Protein AF-A0A183C3D4-F1 (afdb_monomer_lite)

Radius of gyration: 20.74 Å; chains: 1; bounding box: 57×44×64 Å

Foldseek 3Di:
DPDDPDPPPDPDDDDPQADPLLVVQLVCCVPPVDNPSPDPVCVVRVVVVCVVVVVLVNVLVVLLVVVVVLLVVQCVVCVVVVHDSDLVSSLVSCDLVVLVRPLLSHPPVCCVPRVVVVSNDDPLVNVLSVVCVVPVPPPPRCCVSVVSVVVPDPDDDD

Structure (mmCIF, N/CA/C/O backbone):
data_AF-A0A183C3D4-F1
#
_entry.id   AF-A0A183C3D4-F1
#
loop_
_atom_site.group_PDB
_atom_site.id
_atom_site.type_symbol
_atom_site.label_atom_id
_atom_site.label_alt_id
_atom_site.label_comp_id
_atom_site.label_asym_id
_atom_site.label_entity_id
_atom_site.label_seq_id
_atom_site.pdbx_PDB_ins_code
_atom_site.Cartn_x
_atom_site.Cartn_y
_atom_site.Cartn_z
_atom_site.occupancy
_atom_site.B_iso_or_equiv
_atom_site.auth_seq_id
_atom_site.auth_comp_id
_atom_site.auth_asym_id
_atom_site.auth_atom_id
_atom_site.pdbx_PDB_model_num
ATOM 1 N N . PRO A 1 1 ? 35.280 -28.443 -41.610 1.00 42.38 1 PRO A N 1
ATOM 2 C CA . PRO A 1 1 ? 34.490 -27.202 -41.782 1.00 42.38 1 PRO A CA 1
ATOM 3 C C . PRO A 1 1 ? 34.167 -26.614 -40.407 1.00 42.38 1 PRO A C 1
ATOM 5 O O . PRO A 1 1 ? 33.288 -27.102 -39.710 1.00 42.38 1 PRO A O 1
ATOM 8 N N . SER A 1 2 ? 34.979 -25.654 -39.979 1.00 44.31 2 SER A N 1
ATOM 9 C CA . SER A 1 2 ? 34.728 -24.834 -38.797 1.00 44.31 2 SER A CA 1
ATOM 10 C C . SER A 1 2 ? 33.533 -23.926 -39.081 1.00 44.31 2 SER A C 1
ATOM 12 O O . SER A 1 2 ? 33.619 -23.079 -39.968 1.00 44.31 2 SER A O 1
ATOM 14 N N . GLU A 1 3 ? 32.420 -24.143 -38.380 1.00 57.53 3 GLU A N 1
ATOM 15 C CA . GLU A 1 3 ? 31.265 -23.245 -38.415 1.00 57.53 3 GLU A CA 1
ATOM 16 C C . GLU A 1 3 ? 31.690 -21.859 -37.917 1.00 57.53 3 GLU A C 1
ATOM 18 O O . GLU A 1 3 ? 32.128 -21.681 -36.780 1.00 57.53 3 GLU A O 1
ATOM 23 N N . GLU A 1 4 ? 31.609 -20.879 -38.807 1.00 61.03 4 GLU A N 1
ATOM 24 C CA . GLU A 1 4 ? 31.865 -19.479 -38.516 1.00 61.03 4 GLU A CA 1
ATOM 25 C C . GLU A 1 4 ? 30.663 -18.934 -37.732 1.00 61.03 4 GLU A C 1
ATOM 27 O O . GLU A 1 4 ? 29.549 -18.844 -38.253 1.00 61.03 4 GLU A O 1
ATOM 32 N N . ILE A 1 5 ? 30.861 -18.622 -36.448 1.00 64.38 5 ILE A N 1
ATOM 33 C CA . ILE A 1 5 ? 29.825 -18.004 -35.615 1.00 64.38 5 ILE A CA 1
ATOM 34 C C . ILE A 1 5 ? 29.594 -16.589 -36.142 1.00 64.38 5 ILE A C 1
ATOM 36 O O . ILE A 1 5 ? 30.341 -15.662 -35.829 1.00 64.38 5 ILE A O 1
ATOM 40 N N . VAL A 1 6 ? 28.555 -16.423 -36.958 1.00 65.94 6 VAL A N 1
ATOM 41 C CA . VAL A 1 6 ? 28.114 -15.109 -37.427 1.00 65.94 6 VAL A CA 1
ATOM 42 C C . VAL A 1 6 ? 27.619 -14.335 -36.201 1.00 65.94 6 VAL A C 1
ATOM 44 O O . VAL A 1 6 ? 26.669 -14.784 -35.552 1.00 65.94 6 VAL A O 1
ATOM 47 N N . PRO A 1 7 ? 28.240 -13.202 -35.824 1.00 63.19 7 PRO A N 1
ATOM 48 C CA . PRO A 1 7 ? 27.817 -12.458 -34.649 1.00 63.19 7 PRO A CA 1
ATOM 49 C C . PRO A 1 7 ? 26.383 -11.979 -34.866 1.00 63.19 7 PRO A C 1
ATOM 51 O O . PRO A 1 7 ? 26.098 -11.182 -35.763 1.00 63.19 7 PRO A O 1
ATOM 54 N N . MET A 1 8 ? 25.465 -12.497 -34.051 1.00 59.72 8 MET A N 1
ATOM 55 C CA . MET A 1 8 ? 24.06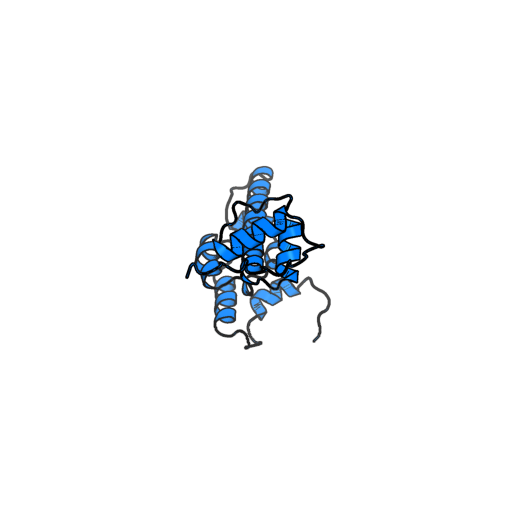1 -12.111 -34.077 1.00 59.72 8 MET A CA 1
ATOM 56 C C . MET A 1 8 ? 23.987 -10.618 -33.741 1.00 59.72 8 MET A C 1
ATOM 58 O O . MET A 1 8 ? 24.229 -10.211 -32.605 1.00 59.72 8 MET A O 1
ATOM 62 N N . LYS A 1 9 ? 23.725 -9.779 -34.748 1.00 64.56 9 LYS A N 1
ATOM 63 C CA . LYS A 1 9 ? 23.650 -8.325 -34.587 1.00 64.56 9 LYS A CA 1
ATOM 64 C C . LYS A 1 9 ? 22.406 -7.993 -33.768 1.00 64.56 9 LYS A C 1
ATOM 66 O O . LYS A 1 9 ? 21.305 -7.917 -34.306 1.00 64.56 9 LYS A 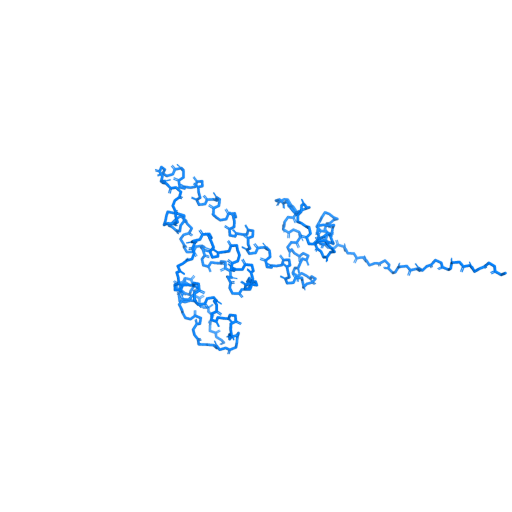O 1
ATOM 71 N N . VAL A 1 10 ? 22.580 -7.843 -32.458 1.00 69.25 10 VAL A N 1
ATOM 72 C CA . VAL A 1 10 ? 21.498 -7.465 -31.547 1.00 69.25 10 VAL A CA 1
ATOM 73 C C . VAL A 1 10 ? 21.068 -6.038 -31.907 1.00 69.25 10 VAL A C 1
ATOM 75 O O . VAL A 1 10 ? 21.913 -5.141 -31.890 1.00 69.25 10 VAL A O 1
ATOM 78 N N . PRO A 1 11 ? 19.802 -5.796 -32.288 1.00 72.75 11 PRO A N 1
ATOM 79 C CA . PRO A 1 11 ? 19.346 -4.447 -32.588 1.00 72.75 11 PRO A CA 1
ATOM 80 C C . PRO A 1 11 ? 19.442 -3.586 -31.323 1.00 72.75 11 PRO A C 1
ATOM 82 O O . PRO A 1 11 ? 18.851 -3.907 -30.292 1.00 72.75 11 PRO A O 1
ATOM 85 N N . GLU A 1 12 ? 20.204 -2.494 -31.396 1.00 70.69 12 GLU A N 1
ATOM 86 C CA . GLU A 1 12 ? 20.321 -1.535 -30.299 1.00 70.69 12 GLU A CA 1
ATOM 87 C C . GLU A 1 12 ? 18.985 -0.809 -30.095 1.00 70.69 12 GLU A C 1
ATOM 89 O O . GLU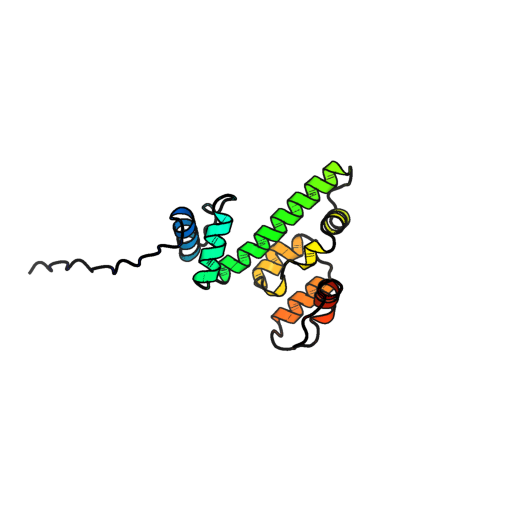 A 1 12 ? 18.586 0.050 -30.886 1.00 70.69 12 GLU A O 1
ATOM 94 N N . VAL A 1 13 ? 18.284 -1.144 -29.012 1.00 75.69 13 VAL A N 1
ATOM 95 C CA . VAL A 1 13 ? 17.066 -0.443 -28.598 1.00 75.69 13 VAL A CA 1
ATOM 96 C C . VAL A 1 13 ? 17.464 0.790 -27.793 1.00 75.69 13 VAL A C 1
ATOM 98 O O . VAL A 1 13 ? 17.931 0.690 -26.658 1.00 75.69 13 VAL A O 1
ATOM 101 N N . LYS A 1 14 ? 17.274 1.976 -28.377 1.00 72.56 14 LYS A N 1
ATOM 102 C CA . LYS A 1 14 ? 17.537 3.248 -27.696 1.00 72.56 14 LYS A CA 1
ATOM 103 C C . LYS A 1 14 ? 16.400 3.575 -26.733 1.00 72.56 14 LYS A C 1
ATOM 105 O O . LYS A 1 14 ? 15.246 3.678 -27.139 1.00 72.56 14 LYS A O 1
ATOM 110 N N . VAL A 1 15 ? 16.748 3.794 -25.468 1.00 70.25 15 VAL A N 1
ATOM 111 C CA . VAL A 1 15 ? 15.818 4.217 -24.414 1.00 70.25 15 VAL A CA 1
ATOM 112 C C . VAL A 1 15 ? 16.266 5.586 -23.883 1.00 70.25 15 VAL A C 1
ATOM 114 O O . VAL A 1 15 ? 16.968 5.647 -22.879 1.00 70.25 15 VAL A O 1
ATOM 117 N N . PRO A 1 16 ? 15.935 6.694 -24.572 1.00 70.69 16 PRO A N 1
ATOM 118 C CA . PRO A 1 16 ? 16.455 8.021 -24.224 1.00 70.69 16 PRO A CA 1
ATOM 119 C C . PRO A 1 16 ? 15.796 8.635 -22.979 1.00 70.69 16 PRO A C 1
ATOM 121 O O . PRO A 1 16 ? 16.398 9.474 -22.319 1.00 70.69 16 PRO A O 1
ATOM 124 N N . ASP A 1 17 ? 14.577 8.207 -22.638 1.00 71.25 17 ASP A N 1
ATOM 125 C CA . ASP A 1 17 ? 13.739 8.878 -21.632 1.00 71.25 17 ASP A CA 1
ATOM 126 C C . ASP A 1 17 ? 13.786 8.223 -20.241 1.00 71.25 17 ASP A C 1
ATOM 128 O O . ASP A 1 17 ? 12.978 8.555 -19.371 1.00 71.25 17 ASP A O 1
ATOM 132 N N . VAL A 1 18 ? 14.667 7.239 -20.033 1.00 75.25 18 VAL A N 1
ATOM 133 C CA . VAL A 1 18 ? 14.765 6.497 -18.768 1.00 75.25 18 VAL A CA 1
ATOM 134 C C . VAL A 1 18 ? 16.210 6.455 -18.305 1.00 75.25 18 VAL A C 1
ATOM 136 O O . VAL A 1 18 ? 17.087 5.964 -19.011 1.00 75.25 18 VAL A O 1
ATOM 139 N N . GLU A 1 19 ? 16.452 6.928 -17.083 1.00 80.94 19 GLU A N 1
ATOM 140 C CA . GLU A 1 19 ? 17.758 6.805 -16.441 1.00 80.94 19 GLU A CA 1
ATOM 141 C C . GLU A 1 19 ? 18.225 5.349 -16.363 1.00 80.94 19 GLU A C 1
ATOM 143 O O . GLU A 1 19 ? 17.448 4.428 -16.091 1.00 80.94 19 GLU A O 1
ATOM 148 N N . VAL A 1 20 ? 19.537 5.149 -16.495 1.00 81.25 20 VAL A N 1
ATOM 149 C CA . VAL A 1 20 ? 20.174 3.825 -16.451 1.00 81.25 20 VAL A CA 1
ATOM 150 C C . VAL A 1 20 ? 19.820 3.068 -15.168 1.00 81.25 20 VAL A C 1
ATOM 152 O O . VAL A 1 20 ? 19.568 1.866 -15.218 1.00 81.25 20 VAL A O 1
ATOM 155 N N . GLY A 1 21 ? 19.748 3.760 -14.025 1.00 78.81 21 GLY A N 1
ATOM 156 C CA . GLY A 1 21 ? 19.351 3.154 -12.751 1.00 78.81 21 GLY A CA 1
ATOM 157 C C . GLY A 1 21 ? 17.919 2.617 -12.773 1.00 78.81 21 GLY A C 1
ATOM 158 O O . GLY A 1 21 ? 17.673 1.498 -12.328 1.00 78.81 21 GLY A O 1
ATOM 159 N N . ALA A 1 22 ? 16.989 3.369 -13.364 1.00 79.94 22 ALA A N 1
ATOM 160 C CA . ALA A 1 22 ? 15.601 2.950 -13.488 1.00 79.94 22 ALA A CA 1
ATOM 161 C C . ALA A 1 22 ? 15.428 1.798 -14.486 1.00 79.94 22 ALA A C 1
ATOM 163 O O . ALA A 1 22 ? 14.681 0.858 -14.220 1.00 79.94 22 ALA A O 1
ATOM 164 N N . CYS A 1 23 ? 16.165 1.833 -15.599 1.00 82.25 23 CYS A N 1
ATOM 165 C CA . CYS A 1 23 ? 16.159 0.763 -16.593 1.00 82.25 23 CYS A CA 1
ATOM 166 C C . CYS A 1 23 ? 16.735 -0.546 -16.022 1.00 82.25 23 CYS A C 1
ATOM 168 O O . CYS A 1 23 ? 16.130 -1.604 -16.178 1.00 82.25 23 CYS A O 1
ATOM 170 N N . LYS A 1 24 ? 17.847 -0.478 -15.276 1.00 81.81 24 LYS A N 1
ATOM 171 C CA . LYS A 1 24 ? 18.435 -1.644 -14.593 1.00 81.81 24 LYS A CA 1
ATOM 172 C C . LYS A 1 24 ? 17.499 -2.236 -13.544 1.00 81.81 24 LYS A C 1
ATOM 174 O O . LYS A 1 24 ? 17.329 -3.448 -13.524 1.00 81.81 24 LYS A O 1
ATOM 179 N N . ALA A 1 25 ? 16.871 -1.402 -12.715 1.00 80.38 25 ALA A N 1
ATOM 180 C CA . ALA A 1 25 ? 15.903 -1.867 -11.722 1.00 80.38 25 ALA A CA 1
ATOM 181 C C . ALA A 1 25 ? 14.671 -2.507 -12.385 1.00 80.38 25 ALA A C 1
ATOM 183 O O . ALA A 1 25 ? 14.183 -3.536 -11.930 1.00 80.38 25 ALA A O 1
ATOM 184 N N . MET A 1 26 ? 14.199 -1.935 -13.496 1.00 81.25 26 MET A N 1
ATOM 185 C CA . MET A 1 26 ? 13.100 -2.495 -14.281 1.00 81.25 26 MET A CA 1
ATOM 186 C C . MET A 1 26 ? 13.469 -3.847 -14.905 1.00 81.25 26 MET A C 1
ATOM 188 O O . MET A 1 26 ? 12.674 -4.778 -14.833 1.00 81.25 26 MET A O 1
ATOM 192 N N . LEU A 1 27 ? 14.665 -3.981 -15.484 1.00 81.25 27 LEU A N 1
ATOM 193 C CA . LEU A 1 27 ? 15.145 -5.241 -16.057 1.00 81.25 27 LEU A CA 1
ATOM 194 C C . LEU A 1 27 ? 15.378 -6.305 -14.980 1.00 81.25 27 LEU A C 1
ATOM 196 O O . LEU A 1 27 ? 14.928 -7.433 -15.151 1.00 81.25 27 LEU A O 1
ATOM 200 N N . ALA A 1 28 ? 16.003 -5.948 -13.855 1.00 81.25 28 ALA A N 1
ATOM 201 C CA . ALA A 1 28 ? 16.138 -6.848 -12.710 1.00 81.25 28 ALA A CA 1
ATOM 202 C C . ALA A 1 28 ? 14.760 -7.346 -12.257 1.00 81.25 28 ALA A C 1
ATOM 204 O O . ALA A 1 28 ? 14.537 -8.543 -12.134 1.00 81.25 28 ALA A O 1
ATOM 205 N N . PHE A 1 29 ? 13.781 -6.450 -12.152 1.00 78.06 29 PHE A N 1
ATOM 206 C CA . PHE A 1 29 ? 12.426 -6.853 -11.819 1.00 78.06 29 PHE A CA 1
ATOM 207 C C . PHE A 1 29 ? 11.790 -7.791 -12.863 1.00 78.06 29 PHE A C 1
ATOM 209 O O . PHE A 1 29 ? 11.211 -8.807 -12.495 1.00 78.06 29 PHE A O 1
ATOM 216 N N . ILE A 1 30 ? 11.900 -7.487 -14.162 1.00 80.19 30 ILE A N 1
ATOM 217 C CA . ILE A 1 30 ? 11.306 -8.309 -15.235 1.00 80.19 30 ILE A CA 1
ATOM 218 C C . ILE A 1 30 ? 11.876 -9.733 -15.237 1.00 80.19 30 ILE A C 1
ATOM 220 O O . ILE A 1 30 ? 11.132 -10.684 -15.470 1.00 80.19 30 ILE A O 1
ATOM 224 N N . TYR A 1 31 ? 13.180 -9.877 -14.997 1.00 79.88 31 TYR A N 1
ATOM 225 C CA . TYR A 1 31 ? 13.870 -11.160 -15.132 1.00 79.88 31 TYR A CA 1
ATOM 226 C C . TYR A 1 31 ? 13.978 -11.949 -13.825 1.00 79.88 31 TYR A C 1
ATOM 228 O O . TYR A 1 31 ? 13.992 -13.178 -13.870 1.00 79.88 31 TYR A O 1
ATOM 236 N N . THR A 1 32 ? 14.066 -11.281 -12.675 1.00 78.75 32 THR A N 1
ATOM 237 C CA . THR A 1 32 ? 14.332 -11.937 -11.383 1.00 78.75 32 THR A CA 1
ATOM 238 C C . THR A 1 32 ? 13.334 -11.572 -10.285 1.00 78.75 32 THR A C 1
ATOM 240 O O . THR A 1 32 ? 13.515 -12.011 -9.152 1.00 78.75 32 THR A O 1
ATOM 243 N N . ASP A 1 33 ? 12.290 -10.785 -10.586 1.00 75.00 33 ASP A N 1
ATOM 244 C CA . ASP A 1 33 ? 11.363 -10.208 -9.595 1.00 75.00 33 ASP A CA 1
ATOM 245 C C . ASP A 1 33 ? 12.086 -9.440 -8.460 1.00 75.00 33 ASP A C 1
ATOM 247 O O . ASP A 1 33 ? 11.519 -9.201 -7.390 1.00 75.00 33 ASP A O 1
ATOM 251 N N . ASP A 1 34 ? 13.335 -9.019 -8.694 1.00 74.31 34 ASP A N 1
ATOM 252 C CA . ASP A 1 34 ? 14.159 -8.339 -7.698 1.00 74.31 34 ASP A CA 1
ATOM 253 C C . ASP A 1 34 ? 13.861 -6.835 -7.644 1.00 74.31 34 ASP A C 1
ATOM 255 O O . ASP A 1 34 ? 13.785 -6.138 -8.658 1.00 74.31 34 ASP A O 1
ATOM 259 N N . LEU A 1 35 ? 13.712 -6.335 -6.419 1.00 68.56 35 LEU A N 1
ATOM 260 C CA . LEU A 1 35 ? 13.408 -4.941 -6.098 1.00 68.56 35 LEU A CA 1
ATOM 261 C C . LEU A 1 35 ? 14.524 -4.260 -5.305 1.00 68.56 35 LEU A C 1
ATOM 263 O O . LEU A 1 35 ? 14.369 -3.099 -4.928 1.00 68.56 35 LEU A O 1
ATOM 267 N N . SER A 1 36 ? 15.645 -4.945 -5.066 1.00 72.69 36 SER A N 1
ATOM 268 C CA . SER A 1 36 ? 16.801 -4.403 -4.343 1.00 72.69 36 SER A CA 1
ATOM 269 C C . SER A 1 36 ? 17.359 -3.121 -4.981 1.00 72.69 36 SER A C 1
ATOM 271 O O . SER A 1 36 ? 17.834 -2.226 -4.284 1.00 72.69 36 SER A O 1
ATOM 273 N N . GLY A 1 37 ? 17.235 -2.996 -6.306 1.00 71.00 37 GLY A N 1
ATOM 274 C CA . GLY A 1 37 ? 17.645 -1.815 -7.064 1.00 71.00 37 GLY A CA 1
ATOM 275 C C . GLY A 1 37 ? 16.697 -0.616 -6.959 1.00 71.00 37 GLY A C 1
ATOM 276 O O . GLY A 1 37 ? 17.024 0.441 -7.497 1.00 71.00 37 GLY A O 1
ATOM 277 N N . LEU A 1 38 ? 15.535 -0.746 -6.308 1.00 74.75 38 LEU A N 1
ATOM 278 C CA . LEU A 1 38 ? 14.519 0.306 -6.219 1.00 74.75 38 LEU A CA 1
ATOM 279 C C . LEU A 1 38 ? 14.697 1.106 -4.921 1.00 74.75 38 LEU A C 1
ATOM 281 O O . LEU A 1 38 ? 14.598 0.572 -3.818 1.00 74.75 38 LEU A O 1
ATOM 285 N N . ASN A 1 39 ? 14.958 2.404 -5.048 1.00 76.00 39 ASN A N 1
ATOM 286 C CA . ASN A 1 39 ? 15.238 3.299 -3.927 1.00 76.00 39 ASN A CA 1
ATOM 287 C C . ASN A 1 39 ? 14.438 4.606 -4.043 1.00 76.00 39 ASN A C 1
ATOM 289 O O . ASN A 1 39 ? 13.713 4.828 -5.011 1.00 76.00 39 ASN A O 1
ATOM 293 N N . GLY A 1 40 ? 14.528 5.469 -3.026 1.00 70.62 40 GLY A N 1
ATOM 294 C CA . GLY A 1 40 ? 13.776 6.729 -2.993 1.00 70.62 40 GLY A CA 1
ATOM 295 C C . GLY A 1 40 ? 14.086 7.667 -4.164 1.00 70.62 40 GLY A C 1
ATOM 296 O O . GLY A 1 40 ? 13.180 8.353 -4.636 1.00 70.62 40 GLY A O 1
ATOM 297 N N . ASP A 1 41 ? 15.321 7.638 -4.662 1.00 76.12 41 ASP A N 1
ATOM 298 C CA . ASP A 1 41 ? 15.818 8.553 -5.689 1.00 76.12 41 ASP A CA 1
ATOM 299 C C . ASP A 1 41 ? 15.372 8.122 -7.092 1.00 76.12 41 ASP A C 1
ATOM 301 O O . ASP A 1 41 ? 14.946 8.946 -7.900 1.00 76.12 41 ASP A O 1
ATOM 305 N N . ASN A 1 42 ? 15.378 6.814 -7.372 1.00 79.19 42 ASN A N 1
ATOM 306 C CA . ASN A 1 42 ? 14.997 6.269 -8.675 1.00 79.19 42 ASN A CA 1
ATOM 307 C C . ASN A 1 42 ? 13.524 5.831 -8.766 1.00 79.19 42 ASN A C 1
ATOM 309 O O . ASN A 1 42 ? 13.037 5.583 -9.871 1.00 79.19 42 ASN A O 1
ATOM 313 N N . ALA A 1 43 ? 12.783 5.783 -7.651 1.00 75.19 43 ALA A N 1
ATOM 314 C CA . ALA A 1 43 ? 11.396 5.308 -7.619 1.00 75.19 43 ALA A CA 1
ATOM 315 C C . ALA A 1 43 ? 10.477 6.053 -8.600 1.00 75.19 43 ALA A C 1
ATOM 317 O O . ALA A 1 43 ? 9.601 5.441 -9.215 1.00 75.19 43 ALA A O 1
ATOM 318 N N . LYS A 1 44 ? 10.667 7.368 -8.771 1.00 75.56 44 LYS A N 1
ATOM 319 C CA . LYS A 1 44 ? 9.859 8.176 -9.698 1.00 75.56 44 LYS A CA 1
ATOM 320 C C . LYS A 1 44 ? 10.164 7.829 -11.160 1.00 75.56 44 LYS A C 1
ATOM 322 O O . LYS A 1 44 ? 9.229 7.654 -11.941 1.00 75.56 44 LYS A O 1
ATOM 327 N N . SER A 1 45 ? 11.444 7.679 -11.502 1.00 80.25 45 SER A N 1
ATOM 328 C CA . SER A 1 45 ? 11.914 7.306 -12.843 1.00 80.25 45 SER A CA 1
ATOM 329 C C . SER A 1 45 ? 11.506 5.872 -13.205 1.00 80.25 45 SER A C 1
ATOM 331 O O . SER A 1 45 ? 10.986 5.635 -14.296 1.00 80.25 45 SER A O 1
ATOM 333 N N . VAL A 1 46 ? 11.635 4.924 -12.267 1.00 79.94 46 VAL A N 1
ATOM 334 C CA . VAL A 1 46 ? 11.167 3.533 -12.427 1.00 79.94 46 VAL A CA 1
ATOM 335 C C . VAL A 1 46 ? 9.657 3.488 -12.632 1.00 79.94 46 VAL A C 1
ATOM 337 O O . VAL A 1 46 ? 9.175 2.757 -13.492 1.00 79.94 46 VAL A O 1
ATOM 340 N N . LEU A 1 47 ? 8.895 4.291 -11.884 1.00 72.38 47 LEU A N 1
ATOM 341 C CA . LEU A 1 47 ? 7.443 4.332 -12.026 1.00 72.38 47 LEU A CA 1
ATOM 342 C C . LEU A 1 47 ? 7.004 4.916 -13.374 1.00 72.38 47 LEU A C 1
ATOM 344 O O . LEU A 1 47 ? 6.069 4.400 -13.988 1.00 72.38 47 LEU A O 1
ATOM 348 N N . TYR A 1 48 ? 7.675 5.974 -13.836 1.00 79.62 48 TYR A N 1
ATOM 349 C CA . TYR A 1 48 ? 7.434 6.539 -15.161 1.00 79.62 48 TYR A CA 1
ATOM 350 C C . TYR A 1 48 ? 7.688 5.494 -16.252 1.00 79.62 48 TYR A C 1
ATOM 352 O O . TYR A 1 48 ? 6.821 5.274 -17.099 1.00 79.62 48 TYR A O 1
ATOM 360 N N . ALA A 1 49 ? 8.824 4.795 -16.180 1.00 78.25 49 ALA A N 1
ATOM 361 C CA . ALA A 1 49 ? 9.162 3.726 -17.111 1.00 78.25 49 ALA A CA 1
ATOM 362 C C . ALA A 1 49 ? 8.133 2.587 -17.052 1.00 78.25 49 ALA A C 1
ATOM 364 O O . ALA A 1 49 ? 7.580 2.213 -18.079 1.00 78.25 49 ALA A O 1
ATOM 365 N N . ALA A 1 50 ? 7.785 2.097 -15.862 1.00 77.44 50 ALA A N 1
ATOM 366 C CA . ALA A 1 50 ? 6.797 1.033 -15.699 1.00 77.44 50 ALA A CA 1
ATOM 367 C C . ALA A 1 50 ? 5.438 1.374 -16.324 1.00 77.44 50 ALA A C 1
ATOM 369 O O . ALA A 1 50 ? 4.812 0.515 -16.940 1.00 77.44 50 ALA A O 1
ATOM 370 N N . ASN A 1 51 ? 4.993 2.626 -16.196 1.00 74.44 51 ASN A N 1
ATOM 371 C CA . ASN A 1 51 ? 3.763 3.086 -16.831 1.00 74.44 51 ASN A CA 1
ATOM 372 C C . ASN A 1 51 ? 3.919 3.215 -18.356 1.00 74.44 51 ASN A C 1
ATOM 374 O O . ASN A 1 51 ? 3.031 2.807 -19.097 1.00 74.44 51 ASN A O 1
ATOM 378 N N . LYS A 1 52 ? 5.054 3.745 -18.829 1.00 81.12 52 LYS A N 1
ATOM 379 C CA . LYS A 1 52 ? 5.352 3.915 -20.260 1.00 81.12 52 LYS A CA 1
ATOM 380 C C . LYS A 1 52 ? 5.472 2.581 -21.002 1.00 81.12 52 LYS A C 1
ATOM 382 O O . LYS A 1 52 ? 4.990 2.466 -22.122 1.00 81.12 52 LYS A O 1
ATOM 387 N N . TYR A 1 53 ? 6.076 1.580 -20.368 1.00 77.81 53 TYR A N 1
ATOM 388 C CA . TYR A 1 53 ? 6.283 0.237 -20.919 1.00 77.81 53 TYR A CA 1
ATOM 389 C C . TYR A 1 53 ? 5.184 -0.756 -20.524 1.00 77.81 53 TYR A C 1
ATOM 391 O O . TYR A 1 53 ? 5.332 -1.951 -20.758 1.00 77.81 53 TYR A O 1
ATOM 399 N N . ASN A 1 54 ? 4.085 -0.264 -19.939 1.00 70.75 54 ASN A N 1
ATOM 400 C CA . ASN A 1 54 ? 2.915 -1.047 -19.555 1.00 70.75 54 ASN A CA 1
ATOM 401 C C . ASN A 1 54 ? 3.274 -2.321 -18.767 1.00 70.75 54 ASN A C 1
ATOM 403 O O . ASN A 1 54 ? 2.902 -3.430 -19.142 1.00 70.75 54 ASN A O 1
ATOM 407 N N . LEU A 1 55 ? 4.028 -2.153 -17.676 1.00 75.19 55 LEU A N 1
ATOM 408 C CA . LEU A 1 55 ? 4.439 -3.227 -16.771 1.00 75.19 55 LEU A CA 1
ATOM 409 C C . LEU A 1 55 ? 3.486 -3.281 -15.561 1.00 75.19 55 LEU A C 1
ATOM 411 O O . LEU A 1 55 ? 3.805 -2.731 -14.498 1.00 75.19 55 LEU A O 1
ATOM 415 N N . PRO A 1 56 ? 2.312 -3.940 -15.668 1.00 66.50 56 PRO A N 1
ATOM 416 C CA . PRO A 1 56 ? 1.293 -3.924 -14.620 1.00 66.50 56 PRO A CA 1
ATOM 417 C C . PRO A 1 56 ? 1.810 -4.512 -13.307 1.00 66.50 56 PRO A C 1
ATOM 419 O O . PRO A 1 56 ? 1.486 -4.005 -12.237 1.00 66.50 56 PRO A O 1
ATOM 422 N N . LYS A 1 57 ? 2.681 -5.527 -13.371 1.00 66.62 57 LYS A N 1
ATOM 423 C CA . LYS A 1 57 ? 3.273 -6.169 -12.188 1.00 66.62 57 LYS A CA 1
ATOM 424 C C . LYS A 1 57 ? 4.121 -5.186 -11.360 1.00 66.62 57 LYS A C 1
ATOM 426 O O . LYS A 1 57 ? 4.049 -5.186 -10.134 1.00 66.62 57 LYS A O 1
ATOM 431 N N . LEU A 1 58 ? 4.830 -4.271 -12.023 1.00 66.88 58 LEU A N 1
ATOM 432 C CA . LEU A 1 58 ? 5.611 -3.201 -11.388 1.00 66.88 58 LEU A CA 1
ATOM 433 C C . LEU A 1 58 ? 4.699 -2.091 -10.828 1.00 66.88 58 LEU A C 1
ATOM 435 O O . LEU A 1 58 ? 4.943 -1.553 -9.746 1.00 66.88 58 LEU A O 1
ATOM 439 N N . ALA A 1 59 ? 3.587 -1.799 -11.512 1.00 64.62 59 ALA A N 1
ATOM 440 C CA . ALA A 1 59 ? 2.565 -0.875 -11.017 1.00 64.62 59 ALA A CA 1
ATOM 441 C C . ALA A 1 59 ? 1.850 -1.400 -9.755 1.00 64.62 59 ALA A C 1
ATOM 443 O O . ALA A 1 59 ? 1.534 -0.619 -8.857 1.00 64.62 59 ALA A O 1
ATOM 444 N N . CYS A 1 60 ? 1.647 -2.714 -9.641 1.00 63.59 60 CYS A N 1
ATOM 445 C CA . CYS A 1 60 ? 1.060 -3.354 -8.460 1.00 63.59 60 CYS A CA 1
ATOM 446 C C . CYS A 1 60 ? 1.944 -3.184 -7.215 1.00 63.59 60 CYS A C 1
ATOM 448 O O . CYS A 1 60 ? 1.465 -2.809 -6.142 1.00 63.59 60 CYS A O 1
ATOM 450 N N . LEU A 1 61 ? 3.256 -3.368 -7.373 1.00 65.00 61 LEU A N 1
ATOM 451 C CA . LEU A 1 61 ? 4.234 -3.175 -6.300 1.00 65.00 61 LEU A CA 1
ATOM 452 C C . LEU A 1 61 ? 4.297 -1.730 -5.807 1.00 65.00 61 LEU A C 1
ATOM 454 O O . LEU A 1 61 ? 4.475 -1.500 -4.611 1.00 65.00 61 LEU A O 1
ATOM 458 N N . ASN A 1 62 ? 4.060 -0.756 -6.688 1.00 69.88 62 ASN A N 1
ATOM 459 C CA . ASN A 1 62 ? 3.941 0.644 -6.288 1.00 69.88 62 ASN A CA 1
ATOM 460 C C . ASN A 1 62 ? 2.807 0.854 -5.269 1.00 69.88 62 ASN A C 1
ATOM 462 O O . ASN A 1 62 ? 2.967 1.622 -4.322 1.00 69.88 62 ASN A O 1
ATOM 466 N N . PHE A 1 63 ? 1.666 0.174 -5.412 1.00 71.50 63 PHE A N 1
ATOM 467 C CA . PHE A 1 63 ? 0.569 0.307 -4.446 1.00 71.50 63 PHE A CA 1
ATOM 468 C C . PHE A 1 63 ? 0.915 -0.296 -3.083 1.00 71.50 63 PHE A C 1
ATOM 470 O O . PHE A 1 63 ? 0.617 0.314 -2.055 1.00 71.50 63 PHE A O 1
ATOM 477 N N . ILE A 1 64 ? 1.594 -1.444 -3.071 1.00 75.44 64 ILE A N 1
ATOM 478 C CA . ILE A 1 64 ? 2.052 -2.097 -1.837 1.00 75.44 64 ILE A CA 1
ATOM 479 C C . ILE A 1 64 ? 3.091 -1.215 -1.135 1.00 75.44 64 ILE A C 1
ATOM 481 O O . ILE A 1 64 ? 2.969 -0.936 0.056 1.00 75.44 64 ILE A O 1
ATOM 485 N N . TRP A 1 65 ? 4.065 -0.693 -1.881 1.00 75.19 65 TRP A N 1
ATOM 486 C CA . TRP A 1 65 ? 5.077 0.230 -1.366 1.00 75.19 65 TRP A CA 1
ATOM 487 C C . TRP A 1 65 ? 4.467 1.528 -0.822 1.00 75.19 65 TRP A C 1
ATOM 489 O O . TRP A 1 65 ? 4.836 1.990 0.261 1.00 75.19 65 TRP A O 1
ATOM 499 N N . LYS A 1 66 ? 3.488 2.103 -1.532 1.00 77.19 66 LYS A N 1
ATOM 500 C CA . LYS A 1 66 ? 2.725 3.269 -1.063 1.00 77.19 66 LYS A CA 1
ATOM 501 C C . LYS A 1 66 ? 2.027 2.985 0.260 1.00 77.19 66 LYS A C 1
ATOM 503 O O . LYS A 1 66 ? 2.112 3.821 1.157 1.00 77.19 66 LYS A O 1
ATOM 508 N N . LEU A 1 67 ? 1.385 1.823 0.406 1.00 81.62 67 LEU A N 1
ATOM 509 C CA . LEU A 1 67 ? 0.751 1.450 1.668 1.00 81.62 67 LEU A CA 1
ATOM 510 C C . LEU A 1 67 ? 1.785 1.307 2.790 1.00 81.62 67 LEU A C 1
ATOM 512 O O . LEU A 1 67 ? 1.589 1.881 3.857 1.00 81.62 67 LEU A O 1
ATOM 516 N N . SER A 1 68 ? 2.890 0.599 2.556 1.00 82.81 68 SER A N 1
ATOM 517 C CA . SER A 1 68 ? 3.948 0.416 3.558 1.00 82.81 68 SER A CA 1
ATOM 518 C C . SER A 1 68 ? 4.536 1.750 4.027 1.00 82.81 68 SER A C 1
ATOM 520 O O . SER A 1 68 ? 4.702 1.971 5.227 1.00 82.81 68 SER A O 1
ATOM 522 N N . ASN A 1 69 ? 4.780 2.685 3.106 1.00 82.31 69 ASN A N 1
ATOM 523 C CA . ASN A 1 69 ? 5.236 4.031 3.455 1.00 82.31 69 ASN A CA 1
ATOM 524 C C . ASN A 1 69 ? 4.190 4.827 4.228 1.00 82.31 69 ASN A C 1
ATOM 526 O O . ASN A 1 69 ? 4.534 5.493 5.204 1.00 82.31 69 ASN A O 1
ATOM 530 N N . ALA A 1 70 ? 2.926 4.742 3.815 1.00 83.44 70 ALA A N 1
ATOM 531 C CA . ALA A 1 70 ? 1.824 5.391 4.507 1.00 83.44 70 ALA A CA 1
ATOM 532 C C . ALA A 1 70 ? 1.698 4.860 5.945 1.00 83.44 70 ALA A C 1
ATOM 534 O O . ALA A 1 70 ? 1.608 5.646 6.886 1.00 83.44 70 ALA A O 1
ATOM 535 N N . LEU A 1 71 ? 1.778 3.540 6.139 1.00 85.06 71 LEU A N 1
ATOM 536 C CA . LEU A 1 71 ? 1.769 2.909 7.460 1.00 85.06 71 LEU A CA 1
ATOM 537 C C . LEU A 1 71 ? 2.956 3.357 8.318 1.00 85.06 71 LEU A C 1
ATOM 539 O O . LEU A 1 71 ? 2.752 3.713 9.476 1.00 85.06 71 LEU A O 1
ATOM 543 N N . ARG A 1 72 ? 4.165 3.424 7.747 1.00 86.62 72 ARG A N 1
ATOM 544 C CA . ARG A 1 72 ? 5.362 3.914 8.450 1.00 86.62 72 ARG A CA 1
ATOM 545 C C . ARG A 1 72 ? 5.221 5.377 8.878 1.00 86.62 72 ARG A C 1
ATOM 547 O O . ARG A 1 72 ? 5.548 5.718 10.011 1.00 86.62 72 ARG A O 1
ATOM 554 N N . TRP A 1 73 ? 4.699 6.235 8.002 1.00 88.19 73 TRP A N 1
ATOM 555 C CA . TRP A 1 73 ? 4.396 7.627 8.344 1.00 88.19 73 TRP A CA 1
ATOM 556 C C . TRP A 1 73 ? 3.331 7.720 9.444 1.00 88.19 73 TRP A C 1
ATOM 558 O O . TRP A 1 73 ? 3.473 8.506 10.379 1.00 88.19 73 TRP A O 1
ATOM 568 N N . ALA A 1 74 ? 2.291 6.886 9.373 1.00 86.94 74 ALA A N 1
ATOM 569 C CA . ALA A 1 74 ? 1.236 6.846 10.376 1.00 86.94 74 ALA A CA 1
ATOM 570 C C . ALA A 1 74 ? 1.762 6.383 11.741 1.00 86.94 74 ALA A C 1
ATOM 572 O O . ALA A 1 74 ? 1.368 6.944 12.762 1.00 86.94 74 ALA A O 1
ATOM 573 N N . ASP A 1 75 ? 2.670 5.406 11.770 1.00 87.25 75 ASP A N 1
ATOM 574 C CA . ASP A 1 75 ? 3.351 4.949 12.984 1.00 87.25 75 ASP A CA 1
ATOM 575 C C . ASP A 1 75 ? 4.209 6.052 13.609 1.00 87.25 75 ASP A C 1
ATOM 577 O O . ASP A 1 75 ? 4.137 6.277 14.821 1.00 87.25 75 ASP A O 1
ATOM 581 N N . GLU A 1 76 ? 4.963 6.782 12.788 1.00 87.38 76 GLU A N 1
ATOM 582 C CA . GLU A 1 76 ? 5.768 7.914 13.246 1.00 87.38 76 GLU A CA 1
ATOM 583 C C . GLU A 1 76 ? 4.885 9.045 13.787 1.00 87.38 76 GLU A C 1
ATOM 585 O O . GLU A 1 76 ? 5.143 9.583 14.865 1.00 87.38 76 GLU A O 1
ATOM 590 N N . LYS A 1 77 ? 3.774 9.355 13.109 1.00 86.44 77 LYS A N 1
ATOM 591 C CA . LYS A 1 77 ? 2.793 10.326 13.606 1.00 86.44 77 LYS A CA 1
ATOM 592 C C . LYS A 1 77 ? 2.099 9.873 14.885 1.00 86.44 77 LYS A C 1
ATOM 594 O O . LYS A 1 77 ? 1.853 10.701 15.759 1.00 86.44 77 LYS A O 1
ATOM 599 N N . CYS A 1 78 ? 1.825 8.578 15.044 1.00 89.19 78 CYS A N 1
ATOM 600 C CA . CYS A 1 78 ? 1.319 8.041 16.308 1.00 89.19 78 CYS A CA 1
ATOM 601 C C . CYS A 1 78 ? 2.329 8.264 17.439 1.00 89.19 78 CYS A C 1
ATOM 603 O O . CYS A 1 78 ? 1.929 8.728 18.505 1.00 89.19 78 CYS A O 1
ATOM 605 N N . ARG A 1 79 ? 3.622 8.008 17.189 1.00 90.31 79 ARG A N 1
ATOM 606 C CA . ARG A 1 79 ? 4.705 8.247 18.154 1.00 90.31 79 ARG A CA 1
ATOM 607 C C . ARG A 1 79 ? 4.792 9.721 18.554 1.00 90.31 79 ARG A C 1
ATOM 609 O O . ARG A 1 79 ? 4.818 10.012 19.744 1.00 90.31 79 ARG A O 1
ATOM 616 N N . GLN A 1 80 ? 4.765 10.629 17.578 1.00 89.50 80 GLN A N 1
ATOM 617 C CA . GLN A 1 80 ? 4.781 12.080 17.817 1.00 89.50 80 GLN A CA 1
ATOM 618 C C . GLN A 1 80 ? 3.578 12.548 18.645 1.00 89.50 80 GLN A C 1
ATOM 620 O O . GLN A 1 80 ? 3.715 13.416 19.497 1.00 89.50 80 GLN A O 1
ATOM 625 N N . ASN A 1 81 ? 2.414 11.931 18.440 1.00 87.06 81 ASN A N 1
ATOM 626 C CA . ASN A 1 81 ? 1.185 12.260 19.158 1.00 87.06 81 ASN A CA 1
ATOM 627 C C . ASN A 1 81 ? 1.021 11.488 20.484 1.00 87.06 81 ASN A C 1
ATOM 629 O O . ASN A 1 81 ? -0.070 11.503 21.054 1.00 87.06 81 ASN A O 1
ATOM 633 N N . GLY A 1 82 ? 2.044 10.755 20.949 1.00 88.25 82 GLY A N 1
ATOM 634 C CA . GLY A 1 82 ? 1.986 9.958 22.183 1.00 88.25 82 GLY A CA 1
ATOM 635 C C . GLY A 1 82 ? 0.994 8.784 22.142 1.00 88.25 82 GLY A C 1
ATOM 636 O O . GLY A 1 82 ? 0.615 8.245 23.180 1.00 88.25 82 GLY A O 1
ATOM 637 N N . LYS A 1 83 ? 0.539 8.377 20.951 1.00 87.00 83 LYS A N 1
ATOM 638 C CA . LYS A 1 83 ? -0.447 7.306 20.754 1.00 87.00 83 LYS A CA 1
ATOM 639 C C . LYS A 1 83 ? 0.238 5.968 20.476 1.00 87.00 83 LYS A C 1
ATOM 641 O O . LYS A 1 83 ? 1.236 5.884 19.764 1.00 87.00 83 LYS A O 1
ATOM 646 N N . LYS A 1 84 ? -0.358 4.873 20.963 1.00 88.50 84 LYS A N 1
ATOM 647 C CA . LYS A 1 84 ? 0.088 3.505 20.638 1.00 88.50 84 LYS A CA 1
ATOM 648 C C . LYS A 1 84 ? -0.044 3.239 19.131 1.00 88.50 84 LYS A C 1
ATOM 650 O O . LYS A 1 84 ? -1.038 3.644 18.527 1.00 88.50 84 LYS A O 1
ATOM 655 N N . ARG A 1 85 ? 0.902 2.491 18.549 1.00 85.94 85 ARG A N 1
ATOM 656 C CA . ARG A 1 85 ? 0.890 1.996 17.154 1.00 85.94 85 ARG A CA 1
ATOM 657 C C . ARG A 1 85 ? -0.198 0.933 16.931 1.00 85.94 85 ARG A C 1
ATOM 659 O O . ARG A 1 85 ? 0.077 -0.241 16.709 1.00 85.94 85 ARG A O 1
ATOM 666 N N . SER A 1 86 ? -1.458 1.330 17.085 1.00 87.50 86 SER A N 1
ATOM 667 C CA . SER A 1 86 ? -2.627 0.476 16.871 1.00 87.50 86 SER A CA 1
ATOM 668 C C . SER A 1 86 ? -3.187 0.671 15.463 1.00 87.50 86 SER A C 1
ATOM 670 O O . SER A 1 86 ? -2.965 1.697 14.820 1.00 87.50 86 SER A O 1
ATOM 672 N N . VAL A 1 87 ? -3.949 -0.310 14.977 1.00 85.62 87 VAL A N 1
ATOM 673 C CA . VAL A 1 87 ? -4.671 -0.211 13.696 1.00 85.62 87 VAL A CA 1
ATOM 674 C C . VAL A 1 87 ? -5.598 1.008 13.674 1.00 85.62 87 VAL A C 1
ATOM 676 O O . VAL A 1 87 ? -5.572 1.775 12.716 1.00 85.62 87 VAL A O 1
ATOM 679 N N . ALA A 1 88 ? -6.361 1.228 14.749 1.00 86.62 88 ALA A N 1
ATOM 680 C CA . ALA A 1 88 ? -7.280 2.358 14.857 1.00 86.62 88 ALA A CA 1
ATOM 681 C C . ALA A 1 88 ? -6.545 3.706 14.768 1.00 86.62 88 ALA A C 1
ATOM 683 O O . ALA A 1 88 ? -6.973 4.595 14.036 1.00 86.62 88 ALA A O 1
ATOM 684 N N . ASN A 1 89 ? -5.399 3.834 15.443 1.00 87.50 89 ASN A N 1
ATOM 685 C CA . ASN A 1 89 ? -4.613 5.065 15.425 1.00 87.50 89 ASN A CA 1
ATOM 686 C C . ASN A 1 89 ? -3.942 5.293 14.071 1.00 87.50 89 ASN A C 1
ATOM 688 O O . ASN A 1 89 ? -4.028 6.397 13.540 1.00 87.50 89 ASN A O 1
ATOM 692 N N . ARG A 1 90 ? -3.350 4.254 13.465 1.00 85.50 90 ARG A N 1
ATOM 693 C CA . ARG A 1 90 ? -2.789 4.346 12.108 1.00 85.50 90 ARG A CA 1
ATOM 694 C C . ARG A 1 90 ? -3.847 4.799 11.110 1.00 85.50 90 ARG A C 1
ATOM 696 O O . ARG A 1 90 ? -3.610 5.708 10.321 1.00 85.50 90 ARG A O 1
ATOM 703 N N . ARG A 1 91 ? -5.043 4.220 11.194 1.00 87.38 91 ARG A N 1
ATOM 704 C CA . ARG A 1 91 ? -6.168 4.583 10.335 1.00 87.38 91 ARG A CA 1
ATOM 705 C C . ARG A 1 91 ? -6.663 6.009 10.587 1.00 87.38 91 ARG A C 1
ATOM 707 O O . ARG A 1 91 ? -6.971 6.704 9.626 1.00 87.38 91 ARG A O 1
ATOM 714 N N . ALA A 1 92 ? -6.677 6.464 11.838 1.00 87.31 92 ALA A N 1
ATOM 715 C CA . ALA A 1 92 ? -6.999 7.848 12.180 1.00 87.31 92 ALA A CA 1
ATOM 716 C C . ALA A 1 92 ? -5.958 8.843 11.637 1.00 87.31 92 ALA A C 1
ATOM 718 O O . ALA A 1 92 ? -6.336 9.910 11.166 1.00 87.31 92 ALA A O 1
ATOM 719 N N . MET A 1 93 ? -4.665 8.496 11.665 1.00 87.75 93 MET A N 1
ATOM 720 C CA . MET A 1 93 ? -3.604 9.339 11.097 1.00 87.75 93 MET A CA 1
ATOM 721 C C . MET A 1 93 ? -3.679 9.396 9.569 1.00 87.75 93 MET A C 1
ATOM 723 O O . MET A 1 93 ? -3.505 10.462 8.988 1.00 87.75 93 MET A O 1
ATOM 727 N N . LEU A 1 94 ? -3.946 8.261 8.915 1.00 85.12 94 LEU A N 1
ATOM 728 C CA . LEU A 1 94 ? -4.073 8.189 7.457 1.00 85.12 94 LEU A CA 1
ATOM 729 C C . LEU A 1 94 ? -5.351 8.851 6.940 1.00 85.12 94 LEU A C 1
ATOM 731 O O . LEU A 1 94 ? -5.346 9.436 5.856 1.00 85.12 94 LEU A O 1
ATOM 735 N N . GLY A 1 95 ? -6.444 8.752 7.698 1.00 85.56 95 GLY A N 1
ATOM 736 C CA . GLY A 1 95 ? -7.711 9.399 7.386 1.00 85.56 95 GLY A CA 1
ATOM 737 C C . GLY A 1 95 ? -8.177 9.135 5.943 1.00 85.56 95 GLY A C 1
ATOM 738 O O . GLY A 1 95 ? -8.080 8.002 5.459 1.00 85.56 95 GLY A O 1
ATOM 739 N N . PRO A 1 96 ? -8.658 10.168 5.223 1.00 80.81 96 PRO A N 1
ATOM 740 C CA . PRO A 1 96 ? -9.116 10.044 3.837 1.00 80.81 96 PRO A CA 1
ATOM 741 C C . PRO A 1 96 ? -8.026 9.621 2.843 1.00 80.81 96 PRO A C 1
ATOM 743 O O . PRO A 1 96 ? -8.329 9.060 1.791 1.00 80.81 96 PRO A O 1
ATOM 746 N N . ALA A 1 97 ? -6.748 9.865 3.155 1.00 77.81 97 ALA A N 1
ATOM 747 C CA . ALA A 1 97 ? -5.649 9.540 2.250 1.00 77.81 97 ALA A CA 1
ATOM 748 C C . ALA A 1 97 ? -5.474 8.025 2.059 1.00 77.81 97 ALA A C 1
ATOM 750 O O . ALA A 1 97 ? -4.994 7.604 1.007 1.00 77.81 97 ALA A O 1
ATOM 751 N N . LEU A 1 98 ? -5.927 7.206 3.019 1.00 82.50 98 LEU A N 1
ATOM 752 C CA . LEU A 1 98 ? -5.936 5.744 2.897 1.00 82.50 98 LEU A CA 1
ATOM 753 C C . LEU A 1 98 ? -6.710 5.277 1.654 1.00 82.50 98 LEU A C 1
ATOM 755 O O . LEU A 1 98 ? -6.282 4.346 0.975 1.00 82.50 98 LEU A O 1
ATOM 759 N N . TYR A 1 99 ? -7.815 5.948 1.327 1.00 77.19 99 TYR A N 1
ATOM 760 C CA . TYR A 1 99 ? -8.686 5.571 0.211 1.00 77.19 99 TYR A CA 1
ATOM 761 C C . TYR A 1 99 ? -8.175 6.060 -1.155 1.00 77.19 99 TYR A C 1
ATOM 763 O O . TYR A 1 99 ? -8.729 5.699 -2.188 1.00 77.19 99 TYR A O 1
ATOM 771 N N . LYS A 1 100 ? -7.078 6.834 -1.198 1.00 74.50 100 LYS A N 1
ATOM 772 C CA . LYS A 1 100 ? -6.397 7.179 -2.461 1.00 74.50 100 LYS A CA 1
ATOM 773 C C . LYS A 1 100 ? -5.591 6.007 -3.033 1.00 74.50 100 LYS A C 1
ATOM 775 O O . LYS A 1 100 ? -5.218 6.027 -4.206 1.00 74.50 100 LYS A O 1
ATOM 780 N N . ILE A 1 101 ? -5.297 4.996 -2.215 1.00 78.00 101 ILE A N 1
ATOM 781 C CA . ILE A 1 101 ? -4.671 3.748 -2.659 1.00 78.00 101 ILE A CA 1
ATOM 782 C C . ILE A 1 101 ? -5.737 2.944 -3.392 1.00 78.00 101 ILE A C 1
ATOM 784 O O . ILE A 1 101 ? -6.798 2.728 -2.836 1.00 78.00 101 ILE A O 1
ATOM 788 N N . ARG A 1 102 ? -5.473 2.482 -4.617 1.00 76.50 102 ARG A N 1
ATOM 789 C CA . ARG A 1 102 ? -6.433 1.686 -5.395 1.00 76.50 102 ARG A CA 1
ATOM 790 C C . ARG A 1 102 ? -6.248 0.194 -5.093 1.00 76.50 102 ARG A C 1
ATOM 792 O O . ARG A 1 102 ? -5.636 -0.510 -5.889 1.00 76.50 102 ARG A O 1
ATOM 799 N N . PHE A 1 103 ? -6.759 -0.288 -3.955 1.00 80.44 103 PHE A N 1
ATOM 800 C CA . PHE A 1 103 ? -6.651 -1.714 -3.577 1.00 80.44 103 PHE A CA 1
ATOM 801 C C . PHE A 1 103 ? -7.157 -2.701 -4.647 1.00 80.44 103 PHE A C 1
ATOM 803 O O . PHE A 1 103 ? -6.491 -3.714 -4.824 1.00 80.44 103 PHE A O 1
ATOM 810 N N . PRO A 1 104 ? -8.230 -2.412 -5.413 1.00 80.31 104 PRO A N 1
ATOM 811 C CA . PRO A 1 104 ? -8.695 -3.300 -6.486 1.00 80.31 104 PRO A CA 1
ATOM 812 C C . PRO A 1 104 ? -7.691 -3.540 -7.627 1.00 80.31 104 PRO A C 1
ATOM 814 O O . PRO A 1 104 ? -7.827 -4.501 -8.376 1.00 80.31 104 PRO A O 1
ATOM 817 N N . LEU A 1 105 ? -6.685 -2.668 -7.777 1.00 74.81 105 LEU A N 1
ATOM 818 C CA . LEU A 1 105 ? -5.624 -2.821 -8.780 1.00 74.81 105 LEU A CA 1
ATOM 819 C C . LEU A 1 105 ? -4.434 -3.647 -8.270 1.00 74.81 105 LEU A C 1
ATOM 821 O O . LEU A 1 105 ? -3.493 -3.884 -9.022 1.00 74.81 105 LEU A O 1
ATOM 825 N N . ILE A 1 106 ? -4.443 -4.054 -6.999 1.00 80.19 106 ILE A N 1
ATOM 826 C CA . ILE A 1 106 ? -3.438 -4.954 -6.429 1.00 80.19 106 ILE A CA 1
ATOM 827 C C . ILE A 1 106 ? -3.883 -6.390 -6.732 1.00 80.19 106 ILE A C 1
ATOM 829 O O . ILE A 1 106 ? -5.049 -6.698 -6.507 1.00 80.19 106 ILE A O 1
ATOM 833 N N . PRO A 1 107 ? -3.008 -7.295 -7.201 1.00 83.38 107 PRO A N 1
ATOM 834 C CA . PRO A 1 107 ? -3.378 -8.679 -7.457 1.00 83.38 107 PRO A CA 1
ATOM 835 C C . PRO A 1 107 ? -3.939 -9.329 -6.190 1.00 83.38 107 PRO A C 1
ATOM 837 O O . PRO A 1 107 ? -3.384 -9.155 -5.104 1.00 83.38 107 PRO A O 1
ATOM 840 N N . GLN A 1 108 ? -5.003 -10.125 -6.324 1.00 84.81 108 GLN A N 1
ATOM 841 C CA . GLN A 1 108 ? -5.696 -10.736 -5.183 1.00 84.81 108 GLN A CA 1
ATOM 842 C C . GLN A 1 108 ? -4.751 -11.518 -4.254 1.00 84.81 108 GLN A C 1
ATOM 844 O O . GLN A 1 108 ? -4.922 -11.502 -3.031 1.00 84.81 108 GLN A O 1
ATOM 849 N N . LYS A 1 109 ? -3.737 -12.180 -4.827 1.00 84.62 109 LYS A N 1
ATOM 850 C CA . LYS A 1 109 ? -2.690 -12.887 -4.080 1.00 84.62 109 LYS A CA 1
ATOM 851 C C . LYS A 1 109 ? -1.932 -11.937 -3.146 1.00 84.62 109 LYS A C 1
ATOM 853 O O . LYS A 1 109 ? -1.935 -12.139 -1.937 1.00 84.62 109 LYS A O 1
ATOM 858 N N . ASP A 1 110 ? -1.370 -10.858 -3.689 1.00 83.81 110 ASP A N 1
ATOM 859 C CA . ASP A 1 110 ? -0.645 -9.849 -2.909 1.00 83.81 110 ASP A CA 1
ATOM 860 C C . ASP A 1 110 ? -1.552 -9.140 -1.898 1.00 83.81 110 ASP A C 1
ATOM 862 O O . ASP A 1 110 ? -1.132 -8.842 -0.778 1.00 83.81 110 ASP A O 1
ATOM 866 N N . PHE A 1 111 ? -2.810 -8.887 -2.266 1.00 85.62 111 PHE A N 1
ATOM 867 C CA . PHE A 1 111 ? -3.796 -8.327 -1.349 1.00 85.62 111 PHE A CA 1
ATOM 868 C C . PHE A 1 111 ? -3.992 -9.228 -0.121 1.00 85.62 111 PHE A C 1
ATOM 870 O O . PHE A 1 111 ? -3.928 -8.758 1.017 1.00 85.62 111 PHE A O 1
ATOM 877 N N . THR A 1 112 ? -4.156 -10.530 -0.344 1.00 87.50 112 THR A N 1
ATOM 878 C CA . THR A 1 112 ? -4.374 -11.522 0.718 1.00 87.50 112 THR A CA 1
ATOM 879 C C . THR A 1 112 ? -3.130 -11.730 1.580 1.00 87.50 112 THR A C 1
ATOM 881 O O . THR A 1 112 ? -3.240 -11.796 2.799 1.00 87.50 112 THR A O 1
ATOM 884 N N . GLU A 1 113 ? -1.946 -11.795 0.973 1.00 87.38 113 GLU A N 1
ATOM 885 C CA . GLU A 1 113 ? -0.696 -12.085 1.688 1.00 87.38 113 GLU A CA 1
ATOM 886 C C . GLU A 1 113 ? -0.135 -10.864 2.431 1.00 87.38 113 GLU A C 1
ATOM 888 O O . GLU A 1 113 ? 0.432 -11.006 3.512 1.00 87.38 113 GLU A O 1
ATOM 893 N N . LYS A 1 114 ? -0.281 -9.653 1.873 1.00 82.94 114 LYS A N 1
ATOM 894 C CA . LYS A 1 114 ? 0.412 -8.451 2.377 1.00 82.94 114 LYS A CA 1
ATOM 895 C C . LYS A 1 114 ? -0.536 -7.404 2.961 1.00 82.94 114 LYS A C 1
ATOM 897 O O . LYS A 1 114 ? -0.189 -6.740 3.938 1.00 82.94 114 LYS A O 1
ATOM 902 N N . ILE A 1 115 ? -1.731 -7.237 2.391 1.00 84.75 115 ILE A N 1
ATOM 903 C CA . ILE A 1 115 ? -2.653 -6.149 2.766 1.00 84.75 115 ILE A CA 1
ATOM 904 C C . ILE A 1 115 ? -3.625 -6.594 3.860 1.00 84.75 115 ILE A C 1
ATOM 906 O O . ILE A 1 115 ? -3.806 -5.866 4.838 1.00 84.75 115 ILE A O 1
ATOM 910 N N . VAL A 1 116 ? -4.214 -7.786 3.754 1.00 87.12 116 VAL A N 1
ATOM 911 C CA . VAL A 1 116 ? -5.151 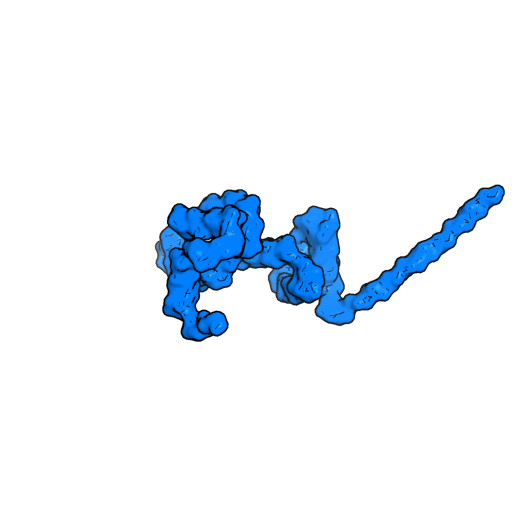-8.314 4.761 1.00 87.12 116 VAL A CA 1
ATOM 912 C C . VAL A 1 116 ? -4.513 -8.438 6.155 1.00 87.12 116 VAL A C 1
ATOM 914 O O . VAL A 1 116 ? -5.104 -7.910 7.104 1.00 87.12 116 VAL A O 1
ATOM 917 N N . PRO A 1 117 ? -3.295 -9.001 6.318 1.00 87.25 117 PRO A N 1
ATOM 918 C CA . PRO A 1 117 ? -2.659 -9.127 7.631 1.00 87.25 117 PRO A CA 1
ATOM 919 C C . PRO A 1 117 ? -2.263 -7.784 8.253 1.00 87.25 117 PRO A C 1
ATOM 921 O O . PRO A 1 117 ? -2.150 -7.679 9.472 1.00 87.25 117 PRO A O 1
ATOM 924 N N . SER A 1 118 ? -2.098 -6.727 7.444 1.00 83.75 118 SER A N 1
ATOM 925 C CA . SER A 1 118 ? -1.789 -5.383 7.957 1.00 83.75 118 SER A CA 1
ATOM 926 C C . SER A 1 118 ? -2.893 -4.821 8.865 1.00 83.75 118 SER A C 1
ATOM 928 O O . SER A 1 118 ? -2.642 -3.911 9.665 1.00 83.75 118 SER A O 1
ATOM 930 N N . GLY A 1 119 ? -4.121 -5.340 8.728 1.00 84.62 119 GLY A N 1
ATOM 931 C CA . GLY A 1 119 ? -5.301 -4.913 9.475 1.00 84.62 119 GLY A CA 1
ATOM 932 C C . GLY A 1 119 ? -5.788 -3.504 9.129 1.00 84.62 119 GLY A C 1
ATOM 933 O O . GLY A 1 119 ? -6.739 -3.029 9.739 1.00 84.62 119 GLY A O 1
ATOM 934 N N . VAL A 1 120 ? -5.159 -2.814 8.169 1.00 86.06 120 VAL A N 1
ATOM 935 C CA . VAL A 1 120 ? -5.492 -1.419 7.832 1.00 86.06 120 VAL A CA 1
ATOM 936 C C . VAL A 1 120 ? -6.907 -1.279 7.262 1.00 86.06 120 VAL A C 1
ATOM 938 O O . VAL A 1 120 ? -7.551 -0.248 7.462 1.00 86.06 120 VAL A O 1
ATOM 941 N N . LEU A 1 121 ? -7.401 -2.322 6.585 1.00 86.25 121 LEU A N 1
ATOM 942 C CA . LEU A 1 121 ? -8.749 -2.418 6.032 1.00 86.25 121 LEU A CA 1
ATOM 943 C C . LEU A 1 121 ? -9.687 -3.162 6.979 1.00 86.25 121 LEU A C 1
ATOM 945 O O . LEU A 1 121 ? -9.316 -4.165 7.585 1.00 86.25 121 LEU A O 1
ATOM 949 N N . THR A 1 122 ? -10.926 -2.686 7.066 1.00 86.50 122 THR A N 1
ATOM 950 C CA . THR A 1 122 ? -11.990 -3.390 7.793 1.00 86.50 122 THR A CA 1
ATOM 951 C C . THR A 1 122 ? -12.444 -4.636 7.030 1.00 86.50 122 THR A C 1
ATOM 953 O O . THR A 1 122 ? -12.295 -4.705 5.811 1.00 86.50 122 THR A O 1
ATOM 956 N N . LYS A 1 123 ? -13.071 -5.599 7.721 1.00 85.00 123 LYS A N 1
ATOM 957 C CA . LYS A 1 123 ? -13.621 -6.811 7.083 1.00 85.00 123 LYS A CA 1
ATOM 958 C C . LYS A 1 123 ? -14.577 -6.479 5.928 1.00 85.00 123 LYS A C 1
ATOM 960 O O . LYS A 1 123 ? -14.470 -7.067 4.862 1.00 85.00 123 LYS A O 1
ATOM 965 N N . ALA A 1 124 ? -15.457 -5.491 6.109 1.00 80.38 124 ALA A N 1
ATOM 966 C CA . ALA A 1 124 ? -16.385 -5.050 5.065 1.00 80.38 124 ALA A CA 1
ATOM 967 C C . ALA A 1 124 ? -15.662 -4.481 3.828 1.00 80.38 124 ALA A C 1
ATOM 969 O O . ALA A 1 124 ? -16.070 -4.724 2.697 1.00 80.38 124 ALA A O 1
ATOM 970 N N . GLU A 1 125 ? -14.559 -3.755 4.028 1.00 83.62 125 GLU A N 1
ATOM 971 C CA . GLU A 1 125 ? -13.756 -3.216 2.923 1.00 83.62 125 GLU A CA 1
ATOM 972 C C . GLU A 1 125 ? -12.965 -4.307 2.206 1.00 83.62 125 GLU A C 1
ATOM 974 O O . GLU A 1 125 ? -12.860 -4.270 0.984 1.00 83.62 125 GLU A O 1
ATOM 979 N N . GLN A 1 126 ? -12.453 -5.295 2.943 1.00 85.25 126 GLN A N 1
ATOM 980 C CA . GLN A 1 126 ? -11.802 -6.463 2.351 1.00 85.25 126 GLN A CA 1
ATOM 981 C C . GLN A 1 126 ? -12.776 -7.244 1.466 1.00 85.25 126 GLN A C 1
ATOM 983 O O . GLN A 1 126 ? -12.427 -7.568 0.334 1.00 85.25 126 GLN A O 1
ATOM 988 N N . VAL A 1 127 ? -14.006 -7.479 1.940 1.00 84.88 127 VAL A N 1
ATOM 989 C CA . VAL A 1 127 ? -15.067 -8.129 1.149 1.00 84.88 127 VAL A CA 1
ATOM 990 C C . VAL A 1 127 ? -15.328 -7.367 -0.150 1.00 84.88 127 VAL A C 1
ATOM 992 O O . VAL A 1 127 ? -15.406 -7.991 -1.203 1.00 84.88 127 VAL A O 1
ATOM 995 N N . GLY A 1 128 ? -15.375 -6.031 -0.108 1.00 81.19 128 GLY A N 1
ATOM 996 C CA . GLY A 1 128 ? -15.536 -5.214 -1.315 1.00 81.19 128 GLY A CA 1
ATOM 997 C C . GLY A 1 128 ? -14.405 -5.395 -2.336 1.00 81.19 128 GLY A C 1
ATOM 998 O O . GLY A 1 128 ? -14.668 -5.487 -3.533 1.00 81.19 128 GLY A O 1
ATOM 999 N N . VAL A 1 129 ? -13.150 -5.500 -1.883 1.00 82.44 129 VAL A N 1
ATOM 1000 C CA . VAL A 1 129 ? -12.004 -5.755 -2.778 1.00 82.44 129 VAL A CA 1
ATOM 1001 C C . VAL A 1 129 ? -12.056 -7.174 -3.353 1.00 82.44 129 VAL A C 1
ATOM 1003 O O . VAL A 1 129 ? -11.863 -7.353 -4.552 1.00 82.44 129 VAL A O 1
ATOM 1006 N N . TYR A 1 130 ? -12.375 -8.184 -2.539 1.00 84.50 130 TYR A N 1
ATOM 1007 C CA . TYR A 1 130 ? -12.523 -9.561 -3.023 1.00 84.50 130 TYR A CA 1
ATOM 1008 C C . TYR A 1 130 ? -13.660 -9.706 -4.035 1.00 84.50 130 TYR A C 1
ATOM 1010 O O . TYR A 1 130 ? -13.488 -10.361 -5.058 1.00 84.50 130 TYR A O 1
ATOM 1018 N N . GLN A 1 131 ? -14.793 -9.047 -3.793 1.00 80.19 131 GLN A N 1
ATOM 1019 C CA . GLN A 1 131 ? -15.925 -9.060 -4.713 1.00 80.19 131 GLN A CA 1
ATOM 1020 C C . GLN A 1 131 ? -15.559 -8.457 -6.078 1.00 80.19 131 GLN A C 1
ATOM 1022 O O . GLN A 1 131 ? -15.990 -8.988 -7.101 1.00 80.19 131 GLN A O 1
ATOM 1027 N N . TYR A 1 132 ? -14.723 -7.411 -6.101 1.00 78.38 132 TYR A N 1
ATOM 1028 C CA . TYR A 1 132 ? -14.196 -6.838 -7.343 1.00 78.38 132 TYR A CA 1
ATOM 1029 C C . TYR A 1 132 ? -13.330 -7.835 -8.123 1.00 78.38 132 TYR A C 1
ATOM 1031 O O . TYR A 1 132 ? -13.484 -7.956 -9.335 1.00 78.38 132 TYR A O 1
ATOM 1039 N N . HIS A 1 133 ? -12.459 -8.589 -7.443 1.00 78.06 133 HIS A N 1
ATOM 1040 C CA . HIS A 1 133 ? -11.660 -9.628 -8.102 1.00 78.06 133 HIS A CA 1
ATOM 1041 C C . HIS A 1 133 ? -12.515 -10.766 -8.673 1.00 78.06 133 HIS A C 1
ATOM 1043 O O . HIS A 1 133 ? -12.168 -11.310 -9.719 1.00 78.06 133 HIS A O 1
ATOM 1049 N N . SER A 1 134 ? -13.641 -11.094 -8.033 1.00 79.12 134 SER A N 1
ATOM 1050 C CA . SER A 1 134 ? -14.578 -12.103 -8.540 1.00 79.12 134 SER A CA 1
ATOM 1051 C C . SER A 1 134 ? -15.415 -11.615 -9.729 1.00 79.12 134 SER A C 1
ATOM 1053 O O . SER A 1 134 ? -15.795 -12.423 -10.570 1.00 79.12 134 SER A O 1
ATOM 1055 N N . HIS A 1 135 ? -15.721 -10.314 -9.808 1.00 74.31 135 HIS A N 1
ATOM 1056 C CA . HIS A 1 135 ? -16.577 -9.740 -10.852 1.00 74.31 135 HIS A CA 1
ATOM 1057 C C . HIS A 1 135 ? -16.074 -8.356 -11.308 1.00 74.31 135 HIS A C 1
ATOM 1059 O O . HIS A 1 135 ? -16.677 -7.339 -10.958 1.00 74.31 135 HIS A O 1
ATOM 1065 N N . PRO A 1 136 ? -15.017 -8.281 -12.139 1.00 60.28 136 PRO A N 1
ATOM 1066 C CA . PRO A 1 136 ? -14.436 -7.002 -12.562 1.00 60.28 136 PRO A CA 1
ATOM 1067 C C . PRO A 1 136 ? -15.395 -6.118 -13.386 1.00 60.28 136 PRO A C 1
ATOM 1069 O O . PRO A 1 136 ? -15.211 -4.904 -13.428 1.00 60.28 136 PRO A O 1
ATOM 1072 N N . ASN A 1 137 ? -16.442 -6.707 -13.989 1.00 53.00 137 ASN A N 1
ATOM 1073 C CA . ASN A 1 137 ? -17.423 -6.026 -14.851 1.00 53.00 137 ASN A CA 1
ATOM 1074 C C . ASN A 1 137 ? -18.809 -5.833 -14.210 1.00 53.00 137 ASN A C 1
ATOM 1076 O O . ASN A 1 137 ? -19.706 -5.274 -14.841 1.00 53.00 137 ASN A O 1
ATOM 1080 N N . ALA A 1 138 ? -19.018 -6.277 -12.967 1.00 50.38 138 ALA A N 1
ATOM 1081 C CA . ALA A 1 138 ? -20.253 -5.979 -12.256 1.00 50.38 138 ALA A CA 1
ATOM 1082 C C . ALA A 1 138 ? -20.137 -4.557 -11.690 1.00 50.38 138 AL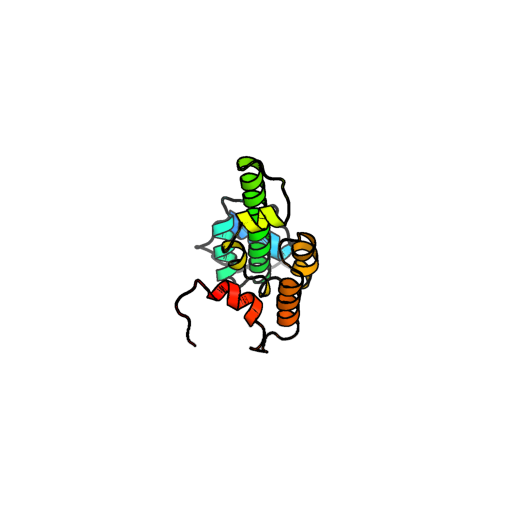A A C 1
ATOM 1084 O O . ALA A 1 138 ? -19.607 -4.353 -10.601 1.00 50.38 138 ALA A O 1
ATOM 1085 N N . GLY A 1 139 ? -20.618 -3.554 -12.431 1.00 49.22 139 GLY A N 1
ATOM 1086 C CA . GLY A 1 139 ? -20.690 -2.138 -12.023 1.00 49.22 139 GLY A CA 1
ATOM 1087 C C . GLY A 1 139 ? -21.586 -1.853 -10.804 1.00 49.22 139 GLY A C 1
ATOM 1088 O O . GLY A 1 139 ? -22.068 -0.741 -10.621 1.00 49.22 139 GLY A O 1
ATOM 1089 N N . VAL A 1 140 ? -21.822 -2.849 -9.960 1.00 46.97 140 VAL A N 1
ATOM 1090 C CA . VAL A 1 140 ? -22.673 -2.832 -8.779 1.00 46.97 140 VAL A CA 1
ATOM 1091 C C . VAL A 1 140 ? -21.829 -3.381 -7.632 1.00 46.97 140 VAL A C 1
ATOM 1093 O O . VAL A 1 140 ? -21.329 -4.492 -7.714 1.00 46.97 140 VAL A O 1
ATOM 1096 N N . HIS A 1 141 ? -21.668 -2.594 -6.566 1.00 48.62 141 HIS A N 1
ATOM 1097 C CA . HIS A 1 141 ? -20.894 -2.886 -5.340 1.00 48.62 141 HIS A CA 1
ATOM 1098 C C . HIS A 1 141 ? -19.422 -2.463 -5.246 1.00 48.62 141 HIS A C 1
ATOM 1100 O O . HIS A 1 141 ? -18.756 -2.744 -4.251 1.00 48.62 141 HIS A O 1
ATOM 1106 N N . THR A 1 142 ? -18.970 -1.560 -6.110 1.00 46.47 142 THR A N 1
ATOM 1107 C CA . THR A 1 142 ? -17.931 -0.601 -5.704 1.00 46.47 142 THR A CA 1
ATOM 1108 C C . THR A 1 142 ? -18.453 0.438 -4.698 1.00 46.47 142 THR A C 1
ATOM 1110 O O . THR A 1 142 ? -17.659 1.173 -4.125 1.00 46.47 142 THR A O 1
ATOM 1113 N N . ALA A 1 143 ? -19.761 0.485 -4.417 1.00 44.19 143 ALA A N 1
ATOM 1114 C CA . ALA A 1 143 ? -20.404 1.546 -3.645 1.00 44.19 143 ALA A CA 1
ATOM 1115 C C . ALA A 1 143 ? -19.837 1.753 -2.233 1.00 44.19 143 ALA A C 1
ATOM 1117 O O . ALA A 1 143 ? -19.717 2.892 -1.828 1.00 44.19 143 ALA A O 1
ATOM 1118 N N . VAL A 1 144 ? -19.415 0.729 -1.482 1.00 47.44 144 VAL A N 1
ATOM 1119 C CA . VAL A 1 144 ? -18.865 0.950 -0.120 1.00 47.44 144 VAL A CA 1
ATOM 1120 C C . VAL A 1 144 ? -17.441 1.515 -0.162 1.00 47.44 144 VAL A C 1
ATOM 1122 O O . VAL A 1 144 ? -17.075 2.363 0.653 1.00 47.44 144 VAL A O 1
ATOM 1125 N N . TYR A 1 145 ? -16.641 1.065 -1.130 1.00 46.38 145 TYR A N 1
ATOM 1126 C CA . TYR A 1 145 ? -15.260 1.505 -1.303 1.00 46.38 145 TYR A CA 1
ATOM 1127 C C . TYR A 1 145 ? -15.195 2.866 -2.016 1.00 46.38 145 TYR A C 1
ATOM 1129 O O . TYR A 1 145 ? -14.552 3.792 -1.530 1.00 46.38 145 TYR A O 1
ATOM 1137 N N . LEU A 1 146 ? -15.955 3.033 -3.102 1.00 46.00 146 LEU A N 1
ATOM 1138 C CA . LEU A 1 146 ? -16.100 4.287 -3.834 1.00 46.00 146 LEU A CA 1
ATOM 1139 C C . LEU A 1 146 ? -16.936 5.326 -3.091 1.00 46.00 146 LEU A C 1
ATOM 1141 O O . LEU A 1 146 ? -16.602 6.486 -3.226 1.00 46.00 146 LEU A O 1
ATOM 1145 N N . SER A 1 147 ? -17.940 4.995 -2.270 1.00 48.31 147 SER A N 1
ATOM 1146 C CA . SER A 1 147 ? -18.669 6.006 -1.466 1.00 48.31 147 SER A CA 1
ATOM 1147 C C . SER A 1 147 ? -17.717 6.796 -0.568 1.00 48.31 147 SER A C 1
ATOM 1149 O O . SER A 1 147 ? -17.805 8.024 -0.484 1.00 48.31 147 SER A O 1
ATOM 1151 N N . LYS A 1 148 ? -16.750 6.105 0.050 1.00 50.22 148 LYS A N 1
ATOM 1152 C CA . LYS A 1 148 ? -15.719 6.734 0.885 1.00 50.22 148 LYS A CA 1
ATOM 1153 C C . LYS A 1 148 ? -14.618 7.423 0.070 1.00 50.22 148 LYS A C 1
ATOM 1155 O O . LYS A 1 148 ? -14.021 8.372 0.566 1.00 50.22 148 LYS A O 1
ATOM 1160 N N . CYS A 1 149 ? -14.364 6.995 -1.171 1.00 41.62 149 CYS A N 1
ATOM 1161 C CA . CYS A 1 149 ? -13.506 7.732 -2.110 1.00 41.62 149 CYS A CA 1
ATOM 1162 C C . CYS A 1 149 ? -14.204 8.961 -2.729 1.00 41.62 149 CYS A C 1
ATOM 1164 O O . CYS A 1 149 ? -13.542 9.941 -3.057 1.00 41.62 149 CYS A O 1
ATOM 1166 N N . SER A 1 150 ? -15.526 8.907 -2.907 1.00 40.19 150 SER A N 1
ATOM 1167 C CA . SER A 1 150 ? -16.337 9.834 -3.709 1.00 40.19 150 SER A CA 1
ATOM 1168 C C . SER A 1 150 ? -16.927 10.974 -2.888 1.00 40.19 150 SER A C 1
ATOM 1170 O O . SER A 1 150 ? -17.328 11.981 -3.458 1.00 40.19 150 SER A O 1
ATOM 1172 N N . THR A 1 151 ? -16.926 10.883 -1.556 1.00 42.09 151 THR A N 1
ATOM 1173 C CA . THR A 1 151 ? -17.360 11.984 -0.678 1.00 42.09 151 THR A CA 1
ATOM 1174 C C . THR A 1 151 ? -16.404 13.188 -0.689 1.00 42.09 151 THR A C 1
ATOM 1176 O O . THR A 1 151 ? -16.674 14.177 -0.012 1.00 42.09 151 THR A O 1
ATOM 1179 N N . HIS A 1 152 ? -15.314 13.150 -1.471 1.00 40.44 152 HIS A N 1
ATOM 1180 C CA . HIS A 1 152 ? -14.383 14.273 -1.649 1.00 40.44 152 HIS A CA 1
ATOM 1181 C C . HIS A 1 152 ? -13.734 14.372 -3.045 1.00 40.44 152 HIS A C 1
ATOM 1183 O O . HIS A 1 152 ? -12.652 14.942 -3.186 1.00 40.44 152 HIS A O 1
ATOM 1189 N N . ILE A 1 153 ? -14.385 13.852 -4.089 1.00 33.31 153 ILE A N 1
ATOM 1190 C CA . ILE A 1 153 ? -14.030 14.191 -5.475 1.00 33.31 153 ILE A CA 1
ATOM 1191 C C . ILE A 1 153 ? -15.273 14.817 -6.105 1.00 33.31 153 ILE A C 1
ATOM 1193 O O . ILE A 1 153 ? -16.197 14.082 -6.455 1.00 33.31 153 ILE A O 1
ATOM 1197 N N . PRO A 1 154 ? -15.355 16.154 -6.220 1.00 31.03 154 PRO A N 1
ATOM 1198 C CA . PRO A 1 154 ? -16.389 16.745 -7.040 1.00 31.03 154 PRO A CA 1
ATOM 1199 C C . PRO A 1 154 ? -16.052 16.376 -8.491 1.00 31.03 154 PRO A C 1
ATOM 1201 O O . PRO A 1 154 ? -14.939 16.618 -8.952 1.00 31.03 154 PRO A O 1
ATOM 1204 N N . TYR A 1 155 ? -17.029 15.787 -9.175 1.00 32.22 155 TYR A N 1
ATOM 1205 C CA . TYR A 1 155 ? -17.049 15.488 -10.609 1.00 32.22 155 TYR A CA 1
ATOM 1206 C C . TYR A 1 155 ? -16.202 14.307 -11.085 1.00 32.22 155 TYR A C 1
ATOM 1208 O O . TYR A 1 155 ? -15.036 14.459 -11.427 1.00 32.22 155 TYR A O 1
ATOM 1216 N N . ILE A 1 156 ? -16.867 13.164 -11.272 1.00 31.33 156 ILE A N 1
ATOM 1217 C CA . ILE A 1 156 ? -16.793 12.454 -12.555 1.00 31.33 156 ILE A CA 1
ATOM 1218 C C . ILE A 1 156 ? -18.183 11.854 -12.831 1.00 31.33 156 ILE A C 1
ATOM 1220 O O . ILE A 1 156 ? -18.560 10.845 -12.239 1.00 31.33 156 ILE A O 1
ATOM 1224 N N . HIS A 1 157 ? -18.971 12.534 -13.666 1.00 25.45 157 HIS A N 1
ATOM 1225 C CA . HIS A 1 157 ? -20.079 11.916 -14.397 1.00 25.45 157 HIS A CA 1
ATOM 1226 C C . HIS A 1 157 ? -19.476 11.184 -15.605 1.00 25.45 157 HIS A C 1
ATOM 1228 O O . HIS A 1 157 ? -18.490 11.664 -16.166 1.00 25.45 157 HIS A O 1
ATOM 1234 N N . PHE A 1 158 ? -20.041 10.017 -15.927 1.00 34.47 158 PHE A N 1
ATOM 1235 C CA . PHE A 1 158 ? -19.749 9.245 -17.139 1.00 34.47 158 PHE A CA 1
ATOM 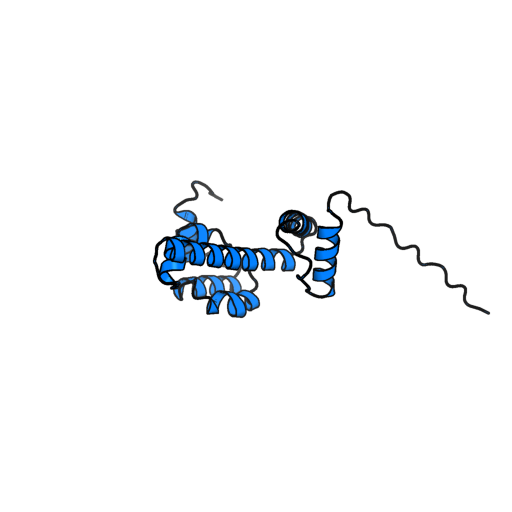1236 C C . PHE A 1 158 ? -19.922 10.077 -18.410 1.00 34.47 158 PHE A C 1
ATOM 1238 O O . PHE A 1 158 ? -20.839 10.931 -18.421 1.00 34.47 158 PHE A O 1
#

pLDDT: mean 73.3, std 15.05, range [25.45, 90.31]

Sequence (158 aa):
PSEEIVPMKVPEVKVPDVEVGACKAMLAFIYTDDLSGLNGDNAKSVLYAANKYNLPKLACLNFIWKLSNALRWADEKCRQNGKKRSVANRRAMLGPALYKIRFPLIPQKDFTEKIVPSGVLTKAEQVGVYQYHSHPNAGVHTAVYLSKCSTHIPYIHF

Secondary structure (DSSP, 8-state):
---------------TTS-HHHHHHHHHHHHH---TT--TTTHHHHHHHHHHTT-HHHHHHHHHHHHHHHHHHHHHHHHHTT----HHHHHHHHGGGGGGS-GGGS-HHHIIIIISTT--S-HHHHHHHHHHHH-TT--SS-HHHHHHHHTT------

Organism: Globodera pallida (NCBI:txid36090)

InterPro domains:
  IPR000210 BTB/POZ domain [PF00651] (9-59)
  IPR011333 SKP1/BTB/POZ domain superfamily [G3DSA:3.30.710.10] (2-64)
  IPR011333 SKP1/BTB/POZ domain superfamily [SSF54695] (12-65)